Protein AF-A0A370I069-F1 (afdb_monomer)

Structure (mmCIF, N/CA/C/O backbone):
data_AF-A0A370I069-F1
#
_entry.id   AF-A0A370I069-F1
#
loop_
_atom_site.group_PDB
_atom_site.id
_atom_site.type_symbol
_atom_site.label_atom_id
_atom_site.label_alt_id
_atom_site.label_comp_id
_atom_site.label_asym_id
_atom_site.label_entity_id
_atom_site.label_seq_id
_atom_site.pdbx_PDB_ins_code
_atom_site.Cartn_x
_atom_site.Cartn_y
_atom_site.Cartn_z
_atom_site.occupancy
_atom_site.B_iso_or_equiv
_atom_site.auth_seq_id
_atom_site.auth_comp_id
_atom_site.auth_asym_id
_atom_site.auth_atom_id
_atom_site.pdbx_PDB_model_num
ATOM 1 N N . MET A 1 1 ? -0.836 7.155 -3.810 1.00 83.81 1 MET A N 1
ATOM 2 C CA . MET A 1 1 ? -2.023 6.285 -3.709 1.00 83.81 1 MET A CA 1
ATOM 3 C C . MET A 1 1 ? -1.744 4.941 -4.342 1.00 83.81 1 MET A C 1
ATOM 5 O O . MET A 1 1 ? -1.635 3.979 -3.605 1.00 83.81 1 MET A O 1
ATOM 9 N N . LEU A 1 2 ? -1.494 4.890 -5.652 1.00 90.75 2 LEU A N 1
ATOM 10 C CA . LEU A 1 2 ? -1.334 3.628 -6.381 1.00 90.75 2 LEU A CA 1
ATOM 11 C C . LEU A 1 2 ? -0.247 2.694 -5.819 1.00 90.75 2 LEU A C 1
ATOM 13 O O . LEU A 1 2 ? -0.486 1.505 -5.671 1.00 90.75 2 LEU A O 1
ATOM 17 N N . ARG A 1 3 ? 0.907 3.238 -5.397 1.00 91.88 3 ARG A N 1
ATOM 18 C CA . ARG A 1 3 ? 1.940 2.420 -4.743 1.00 91.88 3 ARG A CA 1
ATOM 19 C C . ARG A 1 3 ? 1.456 1.776 -3.439 1.00 91.88 3 ARG A C 1
ATOM 21 O O . ARG A 1 3 ? 1.766 0.627 -3.205 1.00 91.88 3 ARG A O 1
ATOM 28 N N . VAL A 1 4 ? 0.671 2.484 -2.622 1.00 94.62 4 VAL A N 1
ATOM 29 C CA . VAL A 1 4 ? 0.117 1.920 -1.375 1.00 94.62 4 VAL A CA 1
ATOM 30 C C . VAL A 1 4 ? -0.844 0.773 -1.685 1.00 94.62 4 VAL A C 1
ATOM 32 O O . VAL A 1 4 ? -0.798 -0.237 -1.002 1.00 94.62 4 VAL A O 1
ATOM 35 N N . ILE A 1 5 ? -1.667 0.913 -2.728 1.00 95.38 5 ILE A N 1
ATOM 36 C CA . ILE A 1 5 ? -2.580 -0.147 -3.176 1.00 95.38 5 ILE A CA 1
ATOM 37 C C . ILE A 1 5 ? -1.781 -1.387 -3.601 1.00 95.38 5 ILE A C 1
ATOM 39 O O . ILE A 1 5 ? -2.044 -2.462 -3.081 1.00 95.38 5 ILE A O 1
ATOM 43 N N . ARG A 1 6 ? -0.749 -1.217 -4.443 1.00 93.38 6 ARG A N 1
ATOM 44 C CA . ARG A 1 6 ? 0.130 -2.316 -4.889 1.00 93.38 6 ARG A CA 1
ATOM 45 C C . ARG A 1 6 ? 0.828 -3.031 -3.725 1.00 93.38 6 ARG A C 1
ATOM 47 O O . ARG A 1 6 ? 0.976 -4.240 -3.755 1.00 93.38 6 ARG A O 1
ATOM 54 N N . GLU A 1 7 ? 1.256 -2.313 -2.684 1.00 95.25 7 GLU A N 1
ATOM 55 C CA . GLU A 1 7 ? 1.887 -2.960 -1.520 1.00 95.25 7 GLU A CA 1
ATOM 56 C C . GLU A 1 7 ? 0.887 -3.750 -0.655 1.00 9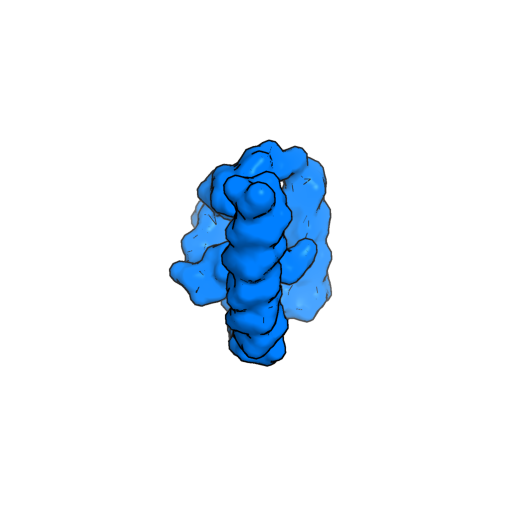5.25 7 GLU A C 1
ATOM 58 O O . GLU A 1 7 ? 1.255 -4.782 -0.098 1.00 95.25 7 GLU A O 1
ATOM 63 N N . LEU A 1 8 ? -0.354 -3.265 -0.525 1.00 96.12 8 LEU A N 1
ATOM 64 C CA . LEU A 1 8 ? -1.408 -3.900 0.280 1.00 96.12 8 LEU A CA 1
ATOM 65 C C . LEU A 1 8 ? -2.122 -5.052 -0.442 1.00 96.12 8 LEU A C 1
ATOM 67 O O . LEU A 1 8 ? -2.841 -5.818 0.193 1.00 96.12 8 LEU A O 1
ATOM 71 N N . GLU A 1 9 ? -1.922 -5.192 -1.751 1.00 93.31 9 GLU A N 1
ATOM 72 C CA . GLU A 1 9 ? -2.441 -6.307 -2.549 1.00 93.31 9 GLU A CA 1
ATOM 73 C C . GLU A 1 9 ? -1.935 -7.671 -2.050 1.00 93.31 9 GLU A C 1
ATOM 75 O O . GLU A 1 9 ? -2.646 -8.668 -2.124 1.00 93.31 9 GLU A O 1
ATOM 80 N N . PHE A 1 10 ? -0.741 -7.704 -1.451 1.00 89.12 10 PHE A N 1
ATOM 81 C CA . PHE A 1 10 ? -0.134 -8.915 -0.889 1.00 89.12 10 PHE A CA 1
ATOM 82 C C . PHE A 1 10 ? -0.593 -9.237 0.543 1.00 89.12 10 PHE A C 1
ATOM 84 O O . PHE A 1 10 ? -0.022 -10.120 1.186 1.00 89.12 10 PHE A O 1
ATOM 91 N N . GLY A 1 11 ? -1.597 -8.518 1.051 1.00 93.44 11 GLY A N 1
ATOM 92 C CA . GLY A 1 11 ? -2.186 -8.724 2.370 1.00 93.44 11 GLY A CA 1
ATOM 93 C C . GLY A 1 11 ? -1.919 -7.585 3.362 1.00 93.44 11 GLY A C 1
ATOM 94 O O . GLY A 1 11 ? -1.357 -6.542 3.008 1.00 93.44 11 GLY A O 1
ATOM 95 N N . PRO A 1 12 ? -2.340 -7.767 4.627 1.00 96.50 12 PRO A N 1
ATOM 96 C CA . PRO A 1 12 ? -2.296 -6.717 5.630 1.00 96.50 12 PRO A CA 1
ATOM 97 C C . PRO A 1 12 ? -0.860 -6.335 6.011 1.00 96.50 12 PRO A C 1
ATOM 99 O O . PRO A 1 12 ? -0.023 -7.190 6.304 1.00 96.50 12 PRO A O 1
ATOM 102 N N . LEU A 1 13 ? -0.577 -5.030 6.067 1.00 97.62 13 LEU A N 1
ATOM 103 C CA . LEU A 1 13 ? 0.735 -4.499 6.447 1.00 97.62 13 LEU A CA 1
ATOM 104 C C . LEU A 1 13 ? 0.632 -3.446 7.548 1.00 97.62 13 LEU A C 1
ATOM 106 O O . LEU A 1 13 ? -0.164 -2.509 7.479 1.00 97.62 13 LEU A O 1
ATOM 110 N N . GLY A 1 14 ? 1.511 -3.545 8.544 1.00 97.38 14 GLY A N 1
ATOM 111 C CA . GLY A 1 14 ? 1.715 -2.475 9.519 1.00 97.38 14 GLY A CA 1
ATOM 112 C C . GLY A 1 14 ? 2.316 -1.218 8.878 1.00 97.38 14 GLY A C 1
ATOM 113 O O . GLY A 1 14 ? 3.049 -1.288 7.890 1.00 97.38 14 GLY A O 1
ATOM 114 N N . PHE A 1 15 ? 2.067 -0.054 9.484 1.00 96.50 15 PHE A N 1
ATOM 115 C CA . PHE A 1 15 ? 2.525 1.244 8.968 1.00 96.50 15 PHE A CA 1
ATOM 116 C C . PHE A 1 15 ? 4.039 1.306 8.692 1.00 96.50 15 PHE A C 1
ATOM 118 O O . PHE A 1 15 ? 4.464 1.832 7.664 1.00 96.50 15 PHE A O 1
ATOM 125 N N . LEU A 1 16 ? 4.864 0.770 9.600 1.00 95.75 16 LEU A N 1
ATOM 126 C CA . LEU A 1 16 ? 6.325 0.799 9.458 1.00 95.75 16 LEU A CA 1
ATOM 127 C C . LEU A 1 16 ? 6.815 -0.068 8.295 1.00 95.75 16 LEU A C 1
ATOM 129 O O . LEU A 1 16 ? 7.684 0.367 7.540 1.00 95.75 16 LEU A O 1
ATOM 133 N N . GLU A 1 17 ? 6.233 -1.256 8.126 1.00 96.00 17 GLU A N 1
ATOM 134 C CA . GLU A 1 17 ? 6.583 -2.152 7.023 1.00 96.00 17 GLU A CA 1
ATOM 135 C C . GLU A 1 17 ? 6.176 -1.539 5.682 1.00 96.00 17 GLU A C 1
ATOM 137 O O . GLU A 1 17 ? 6.985 -1.461 4.759 1.00 96.00 17 GLU A O 1
ATOM 142 N N . LEU A 1 18 ? 4.9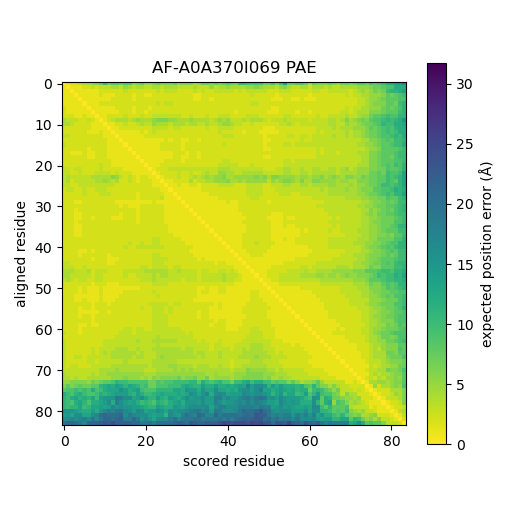63 -0.990 5.605 1.00 96.00 18 LEU A N 1
ATOM 143 C CA . LEU A 1 18 ? 4.485 -0.285 4.421 1.00 96.00 18 LEU A CA 1
ATOM 144 C C . LEU A 1 18 ? 5.383 0.915 4.066 1.00 96.00 18 LEU A C 1
ATOM 146 O O . LEU A 1 18 ? 5.705 1.138 2.899 1.00 96.00 18 LEU A O 1
ATOM 150 N N . ARG A 1 19 ? 5.856 1.672 5.067 1.00 95.69 19 ARG A N 1
ATOM 151 C CA . ARG A 1 19 ? 6.806 2.777 4.857 1.00 95.69 19 ARG A CA 1
ATOM 152 C C . ARG A 1 19 ? 8.140 2.287 4.296 1.00 95.69 19 ARG A C 1
ATOM 154 O O . ARG A 1 19 ? 8.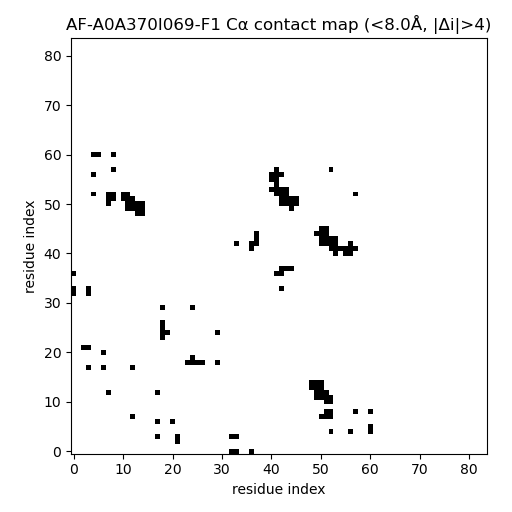687 2.938 3.406 1.00 95.69 19 ARG A O 1
ATOM 161 N N . ARG A 1 20 ? 8.650 1.158 4.799 1.00 95.06 20 ARG A N 1
ATOM 162 C CA . ARG A 1 20 ? 9.901 0.548 4.329 1.00 95.06 20 ARG A CA 1
ATOM 163 C C . ARG A 1 20 ? 9.794 0.145 2.860 1.00 95.06 20 ARG A C 1
ATOM 165 O O . ARG A 1 20 ? 10.660 0.517 2.073 1.00 95.06 20 ARG A O 1
ATOM 172 N N . ARG A 1 21 ? 8.708 -0.536 2.479 1.00 93.62 21 ARG A N 1
ATOM 173 C CA . ARG A 1 21 ? 8.461 -0.978 1.093 1.00 93.62 21 ARG A CA 1
ATOM 174 C C . ARG A 1 21 ? 8.294 0.176 0.105 1.00 93.62 21 ARG A C 1
ATOM 176 O O . ARG A 1 21 ? 8.650 0.059 -1.060 1.00 93.62 21 ARG A O 1
ATOM 183 N N . MET A 1 22 ? 7.844 1.333 0.583 1.00 92.75 22 MET A N 1
ATOM 184 C CA . MET A 1 22 ? 7.771 2.565 -0.206 1.00 92.75 22 MET A CA 1
ATOM 185 C C . MET A 1 22 ? 9.063 3.406 -0.195 1.00 92.75 22 MET A C 1
ATOM 187 O O . MET A 1 22 ? 9.005 4.611 -0.448 1.00 92.75 22 MET A O 1
ATOM 191 N N . GLY A 1 23 ? 10.217 2.822 0.139 1.00 93.06 23 GLY A N 1
ATOM 192 C CA . GLY A 1 23 ? 11.501 3.531 0.109 1.00 93.06 23 GLY A CA 1
ATOM 193 C C . GLY A 1 23 ? 11.662 4.568 1.223 1.00 93.06 23 GLY A C 1
ATOM 194 O O . GLY A 1 23 ? 12.233 5.630 1.001 1.00 93.06 23 GLY A O 1
ATOM 195 N N . ASN A 1 24 ? 11.137 4.287 2.422 1.00 92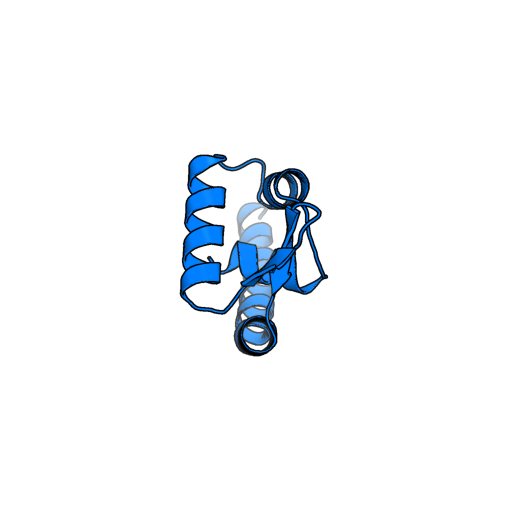.25 24 ASN A N 1
ATOM 196 C CA . ASN A 1 24 ? 11.243 5.155 3.604 1.00 92.25 24 ASN A CA 1
ATOM 197 C C . ASN A 1 24 ? 10.725 6.585 3.393 1.00 92.25 24 ASN A C 1
ATOM 199 O O . ASN A 1 24 ? 11.259 7.553 3.934 1.00 92.25 24 ASN A O 1
ATOM 203 N N . CYS A 1 25 ? 9.640 6.720 2.636 1.00 91.75 25 CYS A N 1
ATOM 204 C CA . CYS A 1 25 ? 8.997 8.007 2.432 1.00 91.75 25 CYS A CA 1
ATOM 205 C C . CYS A 1 25 ? 8.518 8.651 3.754 1.00 91.75 25 CYS A C 1
ATOM 207 O O . CYS A 1 25 ? 8.337 7.965 4.765 1.00 91.75 25 CYS A O 1
ATOM 209 N N . SER A 1 26 ? 8.241 9.960 3.741 1.00 96.12 26 SER A N 1
ATOM 210 C CA . SER A 1 26 ? 7.770 10.678 4.935 1.00 96.12 26 SER A CA 1
ATOM 211 C C . SER A 1 26 ? 6.524 10.037 5.563 1.00 96.12 26 SER A C 1
ATOM 213 O O . SER A 1 26 ? 5.547 9.721 4.875 1.00 96.12 26 SER A O 1
ATOM 215 N N . SER A 1 27 ? 6.525 9.929 6.896 1.00 95.62 27 SER A N 1
ATOM 216 C CA . SER A 1 27 ? 5.386 9.429 7.671 1.00 95.62 27 SER A CA 1
ATOM 217 C C . SER A 1 27 ? 4.118 10.259 7.443 1.00 95.62 27 SER A C 1
ATOM 219 O O . SER A 1 27 ? 3.030 9.690 7.380 1.00 95.62 27 SER A O 1
ATOM 221 N N . SER A 1 28 ? 4.234 11.581 7.263 1.00 96.62 28 SER A N 1
ATOM 222 C CA . SER A 1 28 ? 3.069 12.430 6.977 1.00 96.62 28 SER A CA 1
ATOM 223 C C . SER A 1 28 ? 2.451 12.092 5.622 1.00 96.62 28 SER A C 1
ATOM 225 O O . SER A 1 28 ? 1.239 11.946 5.514 1.00 96.62 28 SER A O 1
ATOM 227 N N . MET A 1 29 ? 3.281 11.870 4.600 1.00 95.44 29 MET A N 1
ATOM 228 C CA . MET A 1 29 ? 2.811 11.499 3.268 1.00 95.44 29 MET A CA 1
ATOM 229 C C . MET A 1 29 ? 2.116 10.133 3.275 1.00 95.44 29 MET A C 1
ATOM 231 O O . MET A 1 29 ? 1.052 9.993 2.672 1.00 95.44 29 MET A O 1
ATOM 235 N N . LEU A 1 30 ? 2.695 9.126 3.939 1.00 96.75 30 LEU A N 1
ATOM 236 C CA . LEU A 1 30 ? 2.066 7.806 4.044 1.00 96.75 30 LEU A CA 1
ATOM 237 C C . LEU A 1 30 ? 0.745 7.878 4.822 1.00 96.75 30 LEU A C 1
ATOM 239 O 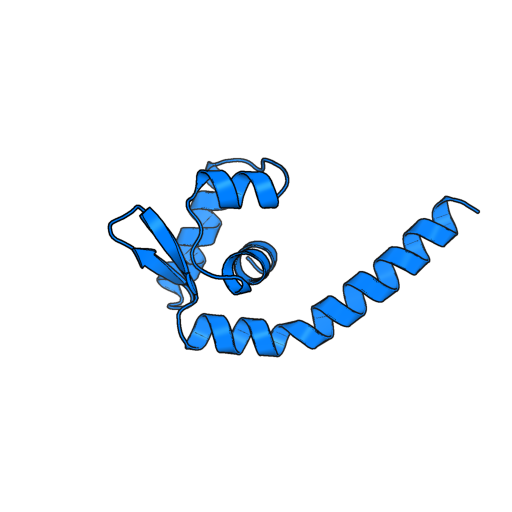O . LEU A 1 30 ? -0.248 7.315 4.366 1.00 96.75 30 LEU A O 1
ATOM 243 N N . SER A 1 31 ? 0.710 8.618 5.933 1.00 96.56 31 SER A N 1
ATOM 244 C CA . SER A 1 31 ? -0.509 8.823 6.722 1.00 96.56 31 SER A CA 1
ATOM 245 C C . SER A 1 31 ? -1.622 9.465 5.891 1.00 96.56 31 SER A C 1
ATOM 247 O O . SER A 1 31 ? -2.717 8.912 5.799 1.00 96.56 31 SER A O 1
ATOM 249 N N . THR A 1 32 ? -1.323 10.559 5.178 1.00 97.19 32 THR A N 1
ATOM 250 C CA . THR A 1 32 ? -2.283 11.203 4.269 1.00 97.19 32 THR A CA 1
ATOM 251 C C . THR A 1 32 ? -2.791 10.225 3.213 1.00 97.19 32 THR A C 1
ATOM 253 O O . THR A 1 32 ? -3.990 10.166 2.958 1.00 97.19 32 THR A O 1
ATOM 256 N N . ARG A 1 33 ? -1.903 9.411 2.625 1.00 96.50 33 ARG A N 1
ATOM 257 C CA . ARG A 1 33 ? -2.285 8.414 1.615 1.00 96.50 33 ARG A CA 1
ATOM 258 C C . ARG A 1 33 ? -3.232 7.350 2.158 1.00 96.50 33 ARG A C 1
ATOM 260 O O . ARG A 1 33 ? -4.254 7.085 1.532 1.00 96.50 33 ARG A O 1
ATOM 267 N N . LEU A 1 34 ? -2.912 6.766 3.309 1.00 96.94 34 LEU A N 1
ATOM 268 C CA . LEU A 1 34 ? -3.765 5.767 3.951 1.00 96.94 34 LEU A CA 1
ATOM 269 C C . LEU A 1 34 ? -5.117 6.356 4.342 1.00 96.94 34 LEU A C 1
ATOM 271 O O . LEU A 1 34 ? -6.143 5.747 4.063 1.00 96.94 34 LEU A O 1
ATOM 275 N N . HIS A 1 35 ? -5.127 7.564 4.905 1.00 97.00 35 HIS A N 1
ATOM 276 C CA . HIS A 1 35 ? -6.363 8.238 5.281 1.00 97.00 35 HIS A CA 1
ATOM 277 C C . HIS A 1 35 ? -7.264 8.525 4.070 1.00 97.00 35 HIS A C 1
ATOM 279 O O . HIS A 1 35 ? -8.477 8.342 4.149 1.00 97.00 35 HIS A O 1
ATOM 285 N N . THR A 1 36 ? -6.695 8.936 2.930 1.00 97.62 36 THR A N 1
ATOM 286 C CA . THR A 1 36 ? -7.466 9.120 1.690 1.00 97.62 36 THR A CA 1
ATOM 287 C C . THR A 1 36 ? -8.078 7.807 1.203 1.00 97.62 36 THR A C 1
ATOM 289 O O . THR A 1 36 ? -9.251 7.793 0.840 1.00 97.62 36 THR A O 1
ATOM 292 N N . LEU A 1 37 ? -7.321 6.705 1.222 1.00 97.31 37 LEU A N 1
ATOM 293 C CA . LEU A 1 37 ? -7.831 5.391 0.810 1.00 97.31 37 LEU A CA 1
ATOM 294 C C . LEU A 1 37 ? -8.938 4.885 1.743 1.00 97.31 37 LEU A C 1
ATOM 296 O O . LEU A 1 37 ? -9.951 4.384 1.263 1.00 97.31 37 LEU A O 1
ATOM 300 N N . GLN A 1 38 ? -8.792 5.095 3.052 1.00 97.25 38 GLN A N 1
ATOM 301 C CA . GLN A 1 38 ? -9.823 4.764 4.038 1.00 97.25 38 GLN A CA 1
ATOM 302 C C . GLN A 1 38 ? -11.100 5.574 3.824 1.00 97.25 38 GLN A C 1
ATOM 304 O O . GLN A 1 38 ? -12.191 5.014 3.799 1.00 97.25 38 GLN A O 1
ATOM 309 N N . LYS A 1 39 ? -10.978 6.890 3.607 1.00 98.00 39 LYS A N 1
ATOM 310 C C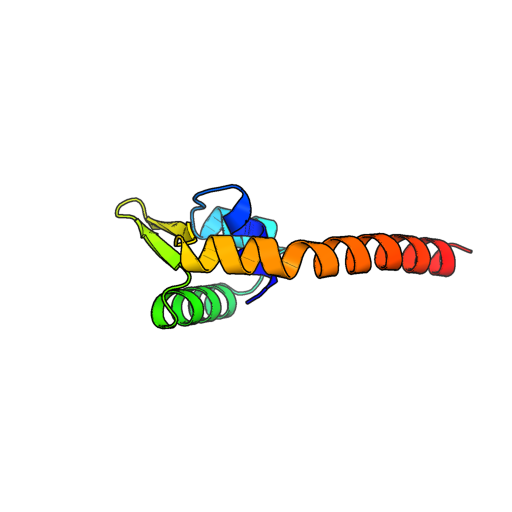A . LYS A 1 39 ? -12.128 7.753 3.296 1.00 98.00 39 LYS A CA 1
ATOM 311 C C . LYS A 1 39 ? -12.847 7.350 2.011 1.00 98.00 39 LYS A C 1
ATOM 313 O O . LYS A 1 39 ? -14.055 7.532 1.923 1.00 98.00 39 LYS A O 1
ATOM 318 N N . ALA A 1 40 ? -12.118 6.812 1.038 1.00 97.19 40 ALA A N 1
ATOM 319 C CA . ALA A 1 40 ? -12.679 6.290 -0.202 1.00 97.19 40 ALA A CA 1
ATOM 320 C C . ALA A 1 40 ? -13.252 4.863 -0.066 1.00 97.19 40 ALA A C 1
ATOM 322 O O . ALA A 1 40 ? -13.760 4.328 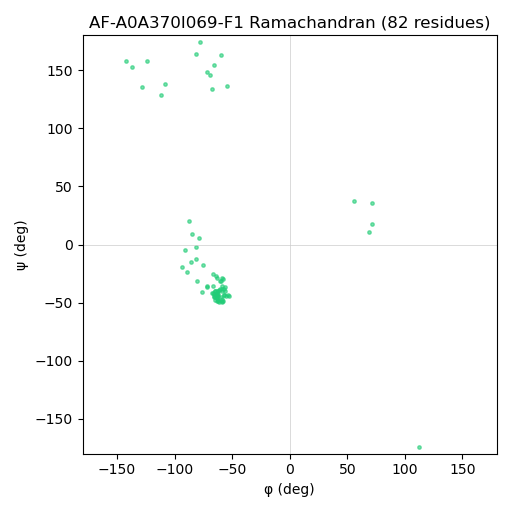-1.045 1.00 97.19 40 ALA A O 1
ATOM 323 N N . GLY A 1 41 ? -13.152 4.228 1.108 1.00 97.62 41 GLY A N 1
ATOM 324 C CA . GLY A 1 41 ? -13.600 2.849 1.321 1.00 97.62 41 GLY A CA 1
ATOM 325 C C . GLY A 1 41 ? -12.726 1.791 0.638 1.00 97.62 41 GLY A C 1
ATOM 326 O O . GLY A 1 41 ? -13.171 0.661 0.461 1.00 97.62 41 GLY A O 1
ATOM 327 N N . LEU A 1 42 ? -11.495 2.139 0.249 1.00 97.94 42 LEU A N 1
ATOM 328 C CA . LEU A 1 42 ? -10.565 1.254 -0.467 1.00 97.94 42 LEU A CA 1
ATOM 329 C C . LEU A 1 42 ? -9.614 0.502 0.468 1.00 97.94 42 LEU A C 1
ATOM 331 O O . LEU A 1 42 ? -9.021 -0.498 0.075 1.00 97.94 42 LEU A O 1
ATOM 335 N N . SER A 1 43 ? -9.446 0.976 1.700 1.00 97.88 43 SER A N 1
ATOM 336 C CA . SER A 1 43 ? -8.669 0.278 2.719 1.00 97.88 43 SER A CA 1
ATOM 337 C C . SER A 1 43 ? -9.291 0.418 4.099 1.00 97.88 43 SER A C 1
ATOM 339 O O . SER A 1 43 ? -10.047 1.350 4.376 1.00 97.88 43 SER A O 1
ATOM 341 N N . VAL A 1 44 ? -8.943 -0.512 4.979 1.00 97.81 44 VAL A N 1
ATOM 342 C CA . VAL A 1 44 ? -9.315 -0.515 6.395 1.00 97.81 44 VAL A CA 1
ATOM 343 C C . VAL A 1 44 ? -8.063 -0.588 7.260 1.00 97.81 44 VAL A C 1
ATOM 345 O O . VAL A 1 44 ? -6.988 -0.965 6.793 1.00 97.81 44 VAL A O 1
ATOM 348 N N . GLN A 1 45 ? -8.184 -0.156 8.514 1.00 97.62 45 GLN A N 1
ATOM 349 C C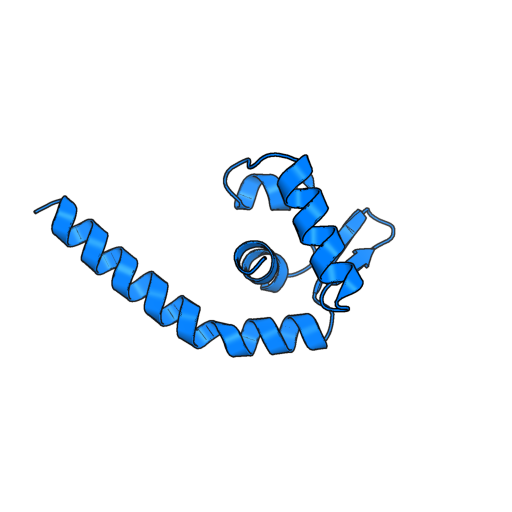A . GLN A 1 45 ? -7.174 -0.400 9.540 1.00 97.62 45 GLN A CA 1
ATOM 350 C C . GLN A 1 45 ? -7.750 -1.358 10.576 1.00 97.62 45 GLN A C 1
ATOM 352 O O . GLN A 1 45 ? -8.834 -1.120 11.108 1.00 97.62 45 GLN A O 1
ATOM 357 N N . HIS A 1 46 ? -7.002 -2.414 10.858 1.00 96.75 46 HIS A N 1
ATOM 358 C CA . HIS A 1 46 ? -7.338 -3.427 11.846 1.00 96.75 46 HIS A CA 1
ATOM 359 C C . HIS A 1 46 ? -6.973 -2.983 13.269 1.00 96.75 46 HIS A C 1
ATOM 361 O O . HIS A 1 46 ? -6.174 -2.056 13.448 1.00 96.75 46 HIS A O 1
ATOM 367 N N . PRO A 1 47 ? -7.502 -3.655 14.311 1.00 95.88 47 PRO A N 1
ATOM 368 C CA . PRO A 1 47 ? -7.166 -3.356 15.706 1.00 95.88 47 PRO A CA 1
ATOM 369 C C . PRO A 1 47 ? -5.667 -3.469 16.028 1.00 95.88 47 PRO A C 1
ATOM 371 O O . PRO A 1 47 ? -5.159 -2.741 16.881 1.00 95.88 47 PRO A O 1
ATOM 374 N N . ASP A 1 48 ? -4.944 -4.341 15.322 1.00 95.56 48 ASP A N 1
ATOM 375 C CA . ASP A 1 48 ? -3.489 -4.509 15.431 1.00 95.56 48 ASP A CA 1
ATOM 376 C C . ASP A 1 48 ? -2.686 -3.426 14.679 1.00 95.56 48 ASP A C 1
ATOM 378 O O . ASP A 1 48 ? -1.455 -3.465 14.644 1.00 95.56 48 ASP A O 1
ATOM 382 N N . LYS A 1 49 ? -3.377 -2.421 14.119 1.00 94.19 49 LYS A N 1
ATOM 383 C CA . LYS A 1 49 ? -2.841 -1.304 13.324 1.00 94.19 49 LYS A CA 1
ATOM 384 C C . LYS A 1 49 ? -2.290 -1.707 11.955 1.00 94.19 49 LYS A C 1
ATOM 386 O O . LYS A 1 49 ? -1.652 -0.874 11.301 1.00 94.19 49 LYS A O 1
ATOM 391 N N . SER A 1 50 ? -2.527 -2.937 11.504 1.00 97.12 50 SER A N 1
ATOM 392 C CA . SER A 1 50 ? -2.285 -3.306 10.113 1.00 97.12 50 SER A CA 1
ATOM 393 C C . SER A 1 50 ? -3.328 -2.659 9.199 1.00 97.12 50 SER A C 1
ATOM 395 O O . SER A 1 50 ? -4.455 -2.367 9.600 1.00 97.12 50 SER A O 1
ATOM 397 N N . HIS A 1 51 ? -2.920 -2.355 7.974 1.00 97.94 51 HIS A N 1
ATOM 398 C CA . HIS A 1 51 ? -3.776 -1.824 6.925 1.00 97.94 51 HIS A CA 1
ATOM 399 C C . HIS A 1 51 ? -3.995 -2.906 5.882 1.00 97.94 51 HIS A C 1
ATOM 401 O O . HIS A 1 51 ? -3.036 -3.573 5.512 1.00 97.94 51 HIS A O 1
ATOM 407 N N . GLU A 1 52 ? -5.219 -3.042 5.388 1.00 98.00 52 GLU A N 1
ATOM 408 C CA . GLU A 1 52 ? -5.590 -4.016 4.359 1.00 98.00 52 GLU A CA 1
ATOM 409 C C . GLU A 1 52 ? -6.515 -3.358 3.332 1.00 98.00 52 GLU A C 1
ATOM 411 O O . GLU A 1 52 ? -7.211 -2.386 3.650 1.00 98.00 52 GLU A O 1
ATOM 416 N N . LEU A 1 53 ? -6.513 -3.859 2.097 1.00 98.25 53 LEU A N 1
ATOM 417 C CA . LEU A 1 53 ? -7.506 -3.461 1.103 1.00 98.25 53 LEU A CA 1
ATOM 418 C C . LEU A 1 53 ? -8.889 -4.005 1.477 1.00 98.25 53 LEU A C 1
ATOM 420 O O . LEU A 1 53 ? -9.031 -5.091 2.028 1.00 98.25 53 LEU A O 1
ATOM 424 N N . THR A 1 54 ? -9.927 -3.236 1.163 1.00 98.19 54 THR A N 1
ATOM 425 C CA . THR A 1 54 ? -11.300 -3.758 1.149 1.00 98.19 54 THR A CA 1
ATOM 426 C C . THR A 1 54 ? -11.535 -4.571 -0.122 1.00 98.19 54 THR A C 1
ATOM 428 O O . THR A 1 54 ? -10.722 -4.527 -1.040 1.00 98.19 54 THR A O 1
ATOM 431 N N . ALA A 1 55 ? -12.697 -5.221 -0.248 1.00 97.62 55 ALA A N 1
ATOM 432 C CA . ALA A 1 55 ? -13.092 -5.869 -1.502 1.00 97.62 55 ALA A CA 1
ATOM 433 C C . ALA A 1 55 ? -13.021 -4.912 -2.713 1.00 97.62 55 ALA A C 1
ATOM 435 O O . ALA A 1 55 ? -12.458 -5.268 -3.744 1.00 97.62 55 ALA A O 1
ATOM 436 N N . ALA A 1 56 ? -13.505 -3.672 -2.563 1.00 97.81 56 ALA A N 1
ATOM 437 C CA . ALA A 1 56 ? -13.407 -2.645 -3.604 1.00 97.81 56 ALA A CA 1
ATOM 438 C C . ALA A 1 56 ? -11.951 -2.208 -3.864 1.00 97.81 56 ALA A C 1
ATOM 440 O O . ALA A 1 56 ? -11.569 -1.935 -5.000 1.00 97.81 56 ALA A O 1
ATOM 441 N N . GLY A 1 57 ? -11.119 -2.156 -2.819 1.00 97.56 57 GLY A N 1
ATOM 442 C CA . GLY A 1 57 ? -9.684 -1.910 -2.950 1.00 97.56 57 GLY A CA 1
ATOM 443 C C . GLY A 1 57 ? -8.966 -3.001 -3.745 1.00 97.56 57 GLY A C 1
ATOM 444 O O . GLY A 1 57 ? -8.148 -2.682 -4.606 1.00 97.56 57 GLY A O 1
ATOM 445 N N . THR A 1 58 ? -9.296 -4.267 -3.493 1.00 97.25 58 THR A N 1
ATOM 446 C CA . THR A 1 58 ? -8.756 -5.428 -4.213 1.00 97.25 58 THR A CA 1
ATOM 447 C C . THR A 1 58 ? -9.219 -5.455 -5.669 1.00 97.25 58 THR A C 1
ATOM 449 O O . THR A 1 58 ? -8.406 -5.699 -6.556 1.00 97.25 58 THR A O 1
ATOM 452 N N . GLU A 1 59 ? -10.488 -5.141 -5.946 1.00 97.38 59 GLU A N 1
ATOM 453 C CA . GLU A 1 59 ? -10.993 -5.009 -7.321 1.00 97.38 59 GLU A CA 1
ATOM 454 C C . GLU A 1 59 ? -10.231 -3.921 -8.093 1.00 97.38 59 GLU A C 1
ATOM 456 O O . GLU A 1 59 ? -9.780 -4.145 -9.218 1.00 97.38 59 GLU A O 1
ATOM 461 N N . LEU A 1 60 ? -10.007 -2.762 -7.462 1.00 96.25 60 LEU A N 1
ATOM 462 C CA . LEU A 1 60 ? -9.204 -1.692 -8.047 1.00 96.25 60 LEU A CA 1
ATOM 463 C C . LEU A 1 60 ? -7.747 -2.119 -8.276 1.00 96.25 60 LEU A C 1
ATOM 465 O O . LEU A 1 60 ? -7.178 -1.761 -9.305 1.00 96.25 60 LEU A O 1
ATOM 469 N N . ALA A 1 61 ? -7.138 -2.861 -7.347 1.00 95.56 61 ALA A N 1
ATOM 470 C CA . ALA A 1 61 ? -5.785 -3.391 -7.524 1.00 95.56 61 ALA A CA 1
ATOM 471 C C . ALA A 1 61 ? -5.704 -4.281 -8.775 1.00 95.56 61 ALA A C 1
ATOM 473 O O . ALA A 1 61 ? -4.883 -4.017 -9.652 1.00 95.56 61 ALA A O 1
ATOM 474 N N . GLY A 1 62 ? -6.647 -5.217 -8.931 1.00 95.75 62 GLY A N 1
ATOM 475 C CA . GLY A 1 62 ? -6.740 -6.068 -10.119 1.00 95.75 62 GLY A CA 1
ATOM 476 C C . GLY A 1 62 ? -6.964 -5.282 -11.417 1.00 95.75 62 GLY A C 1
ATOM 477 O O . GLY A 1 62 ? -6.355 -5.587 -12.440 1.00 95.75 62 GLY A O 1
ATOM 478 N N . ALA A 1 63 ? -7.772 -4.218 -11.387 1.00 96.00 63 ALA A N 1
ATOM 479 C CA . ALA A 1 63 ? -7.970 -3.342 -12.547 1.00 96.00 63 ALA A CA 1
ATOM 480 C C . ALA A 1 63 ? -6.705 -2.545 -12.932 1.00 96.00 63 ALA A C 1
ATOM 482 O O . ALA A 1 63 ? -6.547 -2.155 -14.091 1.00 96.00 63 ALA A O 1
ATOM 483 N N . LEU A 1 64 ? -5.804 -2.296 -11.975 1.00 94.94 64 LEU A N 1
ATOM 484 C CA . LEU A 1 64 ? -4.530 -1.608 -12.195 1.00 94.94 64 LEU A CA 1
ATOM 485 C C . LEU A 1 64 ? -3.406 -2.547 -12.657 1.00 94.94 64 LEU A C 1
ATOM 487 O O . LEU A 1 64 ? -2.402 -2.057 -13.171 1.00 94.94 64 LEU A O 1
ATOM 491 N N . GLU A 1 65 ? -3.562 -3.865 -12.531 1.00 94.06 65 GLU A N 1
ATOM 492 C CA . GLU A 1 65 ? -2.510 -4.839 -12.853 1.00 94.06 65 GLU A CA 1
ATOM 493 C C . GLU A 1 65 ? -1.955 -4.717 -14.286 1.00 94.06 65 GLU A C 1
ATOM 495 O O . GLU A 1 65 ? -0.734 -4.654 -14.451 1.00 94.06 65 GLU A O 1
ATOM 500 N N . PRO A 1 66 ? -2.776 -4.546 -15.346 1.00 94.75 66 PRO A N 1
ATOM 501 C CA . PRO A 1 66 ? -2.243 -4.343 -16.696 1.00 94.75 66 PRO A CA 1
ATOM 502 C C . PRO A 1 66 ? -1.349 -3.098 -16.819 1.00 94.75 66 PRO A C 1
ATOM 504 O O . PRO A 1 66 ? -0.404 -3.082 -17.613 1.00 94.75 66 PRO A O 1
ATOM 507 N N . LEU A 1 67 ? -1.627 -2.052 -16.030 1.00 93.06 67 LEU A N 1
ATOM 508 C CA . LEU A 1 67 ? -0.803 -0.845 -15.987 1.00 93.06 67 LEU A CA 1
ATOM 509 C C . LEU A 1 67 ? 0.536 -1.115 -15.289 1.00 93.06 67 LEU A C 1
ATOM 511 O O . LEU A 1 67 ? 1.558 -0.584 -15.728 1.00 93.06 67 LEU A O 1
ATOM 515 N N . TRP A 1 68 ? 0.554 -1.955 -14.249 1.00 91.31 68 TRP A N 1
ATOM 516 C CA . TRP A 1 68 ? 1.789 -2.390 -13.591 1.00 91.31 68 TRP A CA 1
ATOM 517 C C . TRP A 1 68 ? 2.674 -3.216 -14.503 1.00 91.31 68 TRP A C 1
ATOM 519 O O . TRP A 1 68 ? 3.845 -2.878 -14.660 1.00 91.31 68 TRP A O 1
ATOM 529 N N . VAL A 1 69 ? 2.098 -4.198 -15.191 1.00 92.69 69 VAL A N 1
ATOM 530 C CA . VAL A 1 69 ? 2.817 -5.009 -16.181 1.00 92.69 69 VAL A CA 1
ATOM 531 C C . VAL A 1 69 ? 3.425 -4.132 -17.279 1.00 92.69 69 VAL A C 1
ATOM 533 O O . VAL A 1 69 ? 4.578 -4.319 -17.672 1.00 92.69 69 VAL A O 1
ATOM 536 N N . TRP A 1 70 ? 2.676 -3.141 -17.777 1.00 93.81 70 TRP A N 1
ATOM 537 C CA . TRP A 1 70 ? 3.202 -2.201 -18.766 1.00 93.81 70 TRP A CA 1
ATOM 538 C C . TRP A 1 70 ? 4.362 -1.361 -18.215 1.00 93.81 70 TRP A C 1
ATOM 540 O O . TRP A 1 70 ? 5.357 -1.176 -18.920 1.00 93.81 70 TRP A O 1
ATOM 550 N N . ALA A 1 71 ? 4.229 -0.851 -16.987 1.00 90.31 71 ALA A N 1
ATOM 551 C CA . ALA A 1 71 ? 5.228 0.004 -16.357 1.00 90.31 71 ALA A CA 1
ATOM 552 C C . ALA A 1 71 ? 6.536 -0.750 -16.097 1.00 90.31 71 ALA A C 1
ATOM 554 O O . ALA A 1 71 ? 7.595 -0.225 -16.433 1.00 90.31 71 ALA A O 1
ATOM 555 N N . ASP A 1 72 ? 6.459 -1.976 -15.577 1.00 90.00 72 ASP A N 1
ATOM 556 C CA . ASP A 1 72 ? 7.628 -2.810 -15.289 1.00 90.00 72 ASP A CA 1
ATOM 557 C C . ASP A 1 72 ? 8.380 -3.132 -16.598 1.00 90.00 72 ASP A C 1
ATOM 559 O O . ASP A 1 72 ? 9.557 -2.802 -16.730 1.00 90.00 72 ASP A O 1
ATOM 563 N N . ARG A 1 73 ? 7.669 -3.581 -17.647 1.00 91.50 73 ARG A N 1
ATOM 564 C CA . ARG A 1 73 ? 8.258 -3.835 -18.980 1.00 91.50 73 ARG A CA 1
ATOM 565 C C . ARG A 1 73 ? 8.959 -2.611 -19.583 1.00 91.50 73 ARG A C 1
ATOM 567 O O . ARG A 1 73 ? 9.927 -2.742 -20.327 1.00 91.50 73 ARG A O 1
ATOM 574 N N . ARG A 1 74 ? 8.422 -1.407 -19.361 1.00 90.31 74 ARG A N 1
ATOM 575 C CA . ARG A 1 74 ? 9.034 -0.162 -19.859 1.00 90.31 74 ARG A CA 1
ATOM 576 C C . ARG A 1 74 ? 10.184 0.307 -18.977 1.00 90.31 74 ARG A C 1
ATOM 578 O O . ARG A 1 74 ? 11.096 0.923 -19.514 1.00 90.31 74 ARG A O 1
ATOM 585 N N . GLY A 1 75 ? 10.134 0.037 -17.676 1.00 83.88 75 GLY A N 1
ATOM 586 C CA . GLY A 1 75 ? 11.220 0.315 -16.742 1.00 83.88 75 GLY A CA 1
ATOM 587 C C . GLY A 1 75 ? 12.498 -0.410 -17.146 1.00 83.88 75 GLY A C 1
ATOM 588 O O . GLY A 1 75 ? 13.534 0.238 -17.262 1.00 83.88 75 GLY A O 1
ATOM 589 N N . ASP A 1 76 ? 12.390 -1.697 -17.475 1.00 79.38 76 ASP A N 1
ATOM 590 C CA . ASP A 1 76 ? 13.524 -2.516 -17.924 1.00 79.38 76 ASP A CA 1
ATOM 591 C C . ASP A 1 76 ? 14.170 -1.935 -19.190 1.00 79.38 76 ASP A C 1
ATOM 593 O O . ASP A 1 76 ? 15.367 -1.669 -19.221 1.00 79.38 76 ASP A O 1
ATOM 597 N N . ALA A 1 77 ? 13.351 -1.603 -20.193 1.00 77.62 77 ALA A N 1
ATOM 598 C CA . ALA A 1 77 ? 13.829 -0.993 -21.435 1.00 77.62 77 ALA A CA 1
ATOM 599 C C . ALA A 1 77 ? 14.476 0.393 -21.232 1.00 77.62 77 ALA A C 1
ATOM 601 O O . ALA A 1 77 ? 15.326 0.802 -22.020 1.00 77.62 77 ALA A O 1
ATOM 602 N N . ILE A 1 78 ? 14.053 1.150 -20.212 1.00 80.75 78 ILE A N 1
ATOM 603 C CA . ILE A 1 78 ? 14.657 2.447 -19.873 1.00 80.75 78 ILE A CA 1
ATOM 604 C C . ILE A 1 78 ? 15.996 2.244 -19.161 1.00 80.75 78 ILE A C 1
ATOM 606 O O . ILE A 1 78 ? 16.935 2.974 -19.458 1.00 80.75 78 ILE A O 1
ATOM 610 N N . ALA A 1 79 ? 16.090 1.275 -18.247 1.00 74.75 79 ALA A N 1
ATOM 611 C CA . ALA A 1 79 ? 17.338 0.948 -17.565 1.00 74.75 79 ALA A CA 1
ATOM 612 C C . ALA A 1 79 ? 18.401 0.461 -18.564 1.00 74.75 79 ALA A C 1
ATOM 614 O O . ALA A 1 79 ? 19.495 1.014 -18.601 1.00 74.75 79 ALA A O 1
ATOM 615 N N . GLU A 1 80 ? 18.034 -0.463 -19.459 1.00 73.69 80 GLU A N 1
ATOM 616 C CA . GLU A 1 80 ? 18.910 -0.947 -20.536 1.00 73.69 80 GLU A CA 1
ATOM 617 C C . GLU A 1 80 ? 19.415 0.184 -21.445 1.00 73.69 80 GLU A C 1
ATOM 619 O O . GLU A 1 80 ? 20.572 0.180 -21.852 1.00 73.69 80 GLU A O 1
ATOM 624 N N . ALA A 1 81 ? 18.571 1.175 -21.749 1.00 73.62 81 ALA A N 1
ATOM 625 C CA . ALA A 1 81 ? 18.950 2.316 -22.581 1.00 73.62 81 ALA A CA 1
ATOM 626 C C . ALA A 1 81 ? 19.844 3.349 -21.867 1.00 73.62 81 ALA A C 1
ATOM 628 O O . ALA A 1 81 ? 20.439 4.186 -22.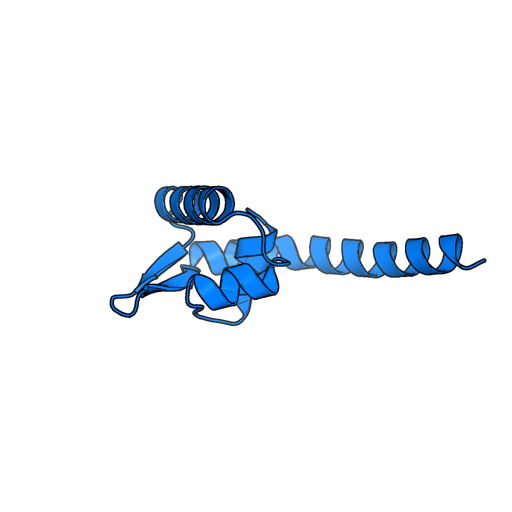540 1.00 73.62 81 ALA A O 1
ATOM 629 N N . LEU A 1 82 ? 19.900 3.344 -20.531 1.00 74.88 82 LEU A N 1
ATOM 630 C CA . LEU A 1 82 ? 20.780 4.218 -19.744 1.00 74.88 82 LEU A CA 1
ATOM 631 C C . LEU A 1 82 ? 22.158 3.589 -19.495 1.00 74.88 82 LEU A C 1
ATOM 633 O O . LEU A 1 82 ? 23.117 4.325 -19.265 1.00 74.88 82 LEU A O 1
ATOM 637 N N . ASP A 1 83 ? 22.243 2.259 -19.554 1.00 73.19 83 ASP A N 1
ATOM 638 C CA . ASP A 1 83 ? 23.481 1.489 -19.394 1.00 73.19 83 ASP A CA 1
ATOM 639 C C . ASP A 1 83 ? 24.221 1.230 -20.732 1.00 73.19 83 ASP A C 1
ATOM 641 O O . ASP A 1 83 ? 25.323 0.674 -20.719 1.00 73.19 83 ASP A O 1
ATOM 645 N N . ALA A 1 84 ? 23.635 1.628 -21.872 1.00 62.84 84 ALA A N 1
ATOM 646 C CA . ALA A 1 84 ? 24.179 1.494 -23.233 1.00 62.84 84 ALA A CA 1
ATOM 647 C C . ALA A 1 84 ? 24.814 2.794 -23.757 1.00 62.84 84 ALA A C 1
ATOM 649 O O . ALA A 1 84 ? 25.873 2.695 -24.423 1.00 62.84 84 ALA A O 1
#

Sequence (84 aa):
MLRVIRELEFGPLGFLELRRRMGNCSSSMLSTRLHTLQKAGLSVQHPDKSHELTAAGTELAGALEPLWVWADRRGDAIAEALDA

pLDDT: mean 92.89, std 7.12, range [62.84, 98.25]

Radius of gyration: 14.45 Å; Cα contacts (8 Å, |Δi|>4): 75; chains: 1; bounding box: 38×21×39 Å

InterPro domains:
  IPR002577 Helix-turn-helix, HxlR type [PF01638] (3-75)
  IPR036388 Winged helix-like DNA-binding domain superfamily [G3DSA:1.10.10.10] (1-84)
  IPR036390 Winged helix DNA-binding domain superfamily [SSF46785] (2-80)

Secondary structure (DSSP, 8-state):
-HHHHHHHTTS-EEHHHHHHHTTS--HHHHHHHHHHHHHTTSEEE-TTSEEEE-HHHHHHHHHHHHHHHHHHHHHHHHHHHH--

Nearest PDB structures (foldseek):
  5hs9-assembly1_B  TM=8.846E-01  e=7.625E-05  Bacillus subtilis subsp. subtilis str. 168
  3cdh-assembly1_A  TM=8.210E-01  e=1.107E-02  Ruegeria pomeroyi DSS-3
  1on2-assembly1_B  TM=8.186E-01  e=2.624E-02  Bacillus subtilis
  6kta-assembly1_A  TM=8.461E-01  e=3.422E-02  Halalkalibacterium halodurans C-125
  2hr3-assembly1_A  TM=6.823E-01  e=2.298E-02  Pseudomonas aeruginosa

Mean predicted aligned error: 4.15 Å

Foldseek 3Di:
DLLLLLVQLVDWAALVVSCVSVVNDDSVVSVVVLVVCVVVQQWDADPVRTIHGDPVSNVVNVVCVVVVVVVVVVVVVVVVVVVD

Solvent-accessible surface area (backbone atoms only — not comparable to full-atom values): 4723 Å² total; per-residue (Å²): 98,71,68,60,47,64,64,27,72,82,40,69,38,40,64,68,59,52,32,53,77,59,71,64,52,60,69,67,61,52,50,54,40,52,52,53,34,36,74,70,55,28,30,49,73,47,98,88,55,26,32,31,54,30,75,64,25,48,52,51,45,62,71,43,42,68,59,49,57,51,49,54,63,49,48,52,59,50,52,55,63,72,78,107

Organism: NCBI:txid45979